Protein AF-M0ART6-F1 (afdb_monomer)

pLDDT: mean 87.08, std 9.27, range [52.22, 96.0]

Sequence (60 aa):
MEIVGRTVRDRVEQAFVVFIVFLAFDYFQNEIEWFGLLVSVSLFFVLMIGFDAIGQKFEE

Radius of gyration: 13.83 Å; Cα contacts (8 Å, |Δi|>4): 29; chains: 1; bounding box: 33×22×33 Å

Nearest PDB structures (foldseek):
  6s3s-assembly1_H  TM=4.884E-01  e=9.446E+00  Vibrio mimicus CAIM 602

Mean predicted aligned error: 5.18 Å

Foldseek 3Di:
DDQLNHDPVVLVVVLVVQLVVVQVVCVVVVNDDPVVSVVVSVVVSVVVSVVSNVVVVVVD

Structure (mmCIF, N/CA/C/O backbone):
data_AF-M0ART6-F1
#
_entry.id   AF-M0ART6-F1
#
loop_
_atom_site.group_PDB
_atom_site.id
_atom_site.type_symbol
_atom_site.label_atom_id
_atom_site.label_alt_id
_atom_site.label_comp_id
_atom_site.label_asym_id
_atom_site.label_ent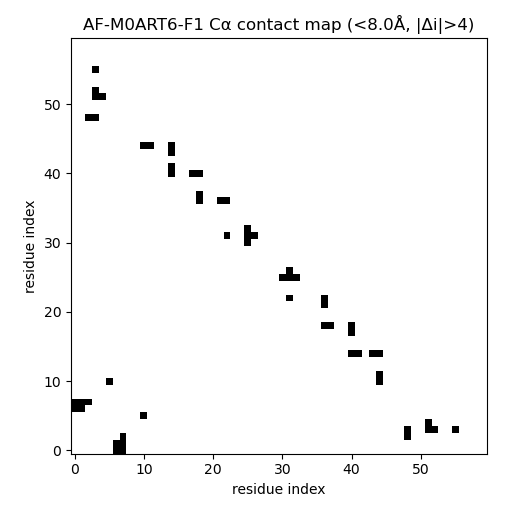ity_id
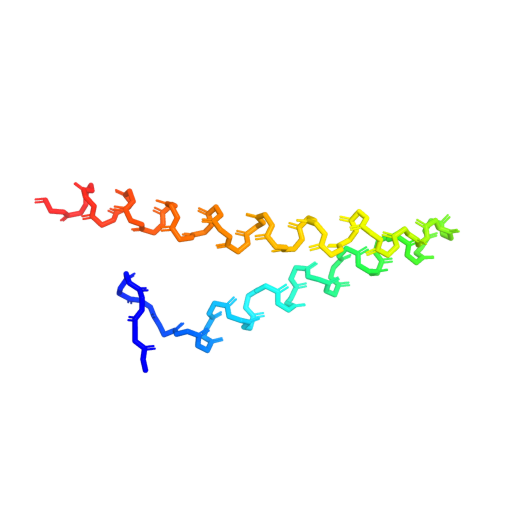_atom_site.label_seq_id
_atom_site.pdbx_PDB_ins_code
_atom_site.Cartn_x
_atom_site.Cartn_y
_atom_site.Cartn_z
_atom_site.occupancy
_atom_site.B_iso_or_equiv
_atom_site.auth_seq_id
_atom_site.auth_comp_id
_atom_site.auth_asym_id
_atom_site.auth_atom_id
_atom_site.pdbx_PDB_model_num
ATOM 1 N N . MET A 1 1 ? -9.705 -12.093 12.953 1.00 62.12 1 MET A N 1
ATOM 2 C CA . MET A 1 1 ? -9.017 -10.948 13.584 1.00 62.12 1 MET A CA 1
ATOM 3 C C . MET A 1 1 ? -9.382 -9.727 12.768 1.00 62.12 1 MET A C 1
ATOM 5 O O . MET A 1 1 ? -9.200 -9.754 11.553 1.00 62.12 1 MET A O 1
ATOM 9 N N . GLU A 1 2 ? -9.985 -8.735 13.406 1.00 74.00 2 GLU A N 1
ATOM 10 C CA . GLU A 1 2 ? -10.443 -7.508 12.756 1.00 74.00 2 GLU A CA 1
ATOM 11 C C . GLU A 1 2 ? -9.555 -6.357 13.207 1.00 74.00 2 GLU A C 1
ATOM 13 O O . GLU A 1 2 ? -9.156 -6.289 14.370 1.00 74.00 2 GLU A O 1
ATOM 18 N N . ILE A 1 3 ? -9.211 -5.482 12.271 1.00 72.50 3 ILE A N 1
ATOM 19 C CA . ILE A 1 3 ? -8.478 -4.252 12.544 1.00 72.50 3 ILE A CA 1
ATOM 20 C C . ILE A 1 3 ? -9.334 -3.140 11.958 1.00 72.50 3 ILE A C 1
ATOM 22 O O . ILE A 1 3 ? -9.551 -3.126 10.751 1.00 72.50 3 ILE A O 1
ATOM 26 N N . VAL A 1 4 ? -9.824 -2.233 12.811 1.00 76.50 4 VAL A N 1
ATOM 27 C CA . VAL A 1 4 ? -10.576 -1.032 12.402 1.00 76.50 4 VAL A CA 1
ATOM 28 C C . VAL A 1 4 ? -11.731 -1.388 11.445 1.00 76.50 4 VAL A C 1
ATOM 30 O O . VAL A 1 4 ? -11.778 -0.966 10.296 1.00 76.50 4 VAL A O 1
ATOM 33 N N . GLY A 1 5 ? -12.639 -2.261 11.897 1.00 72.06 5 GLY A N 1
ATOM 34 C CA . GLY A 1 5 ? -13.873 -2.612 11.174 1.00 72.06 5 GLY A CA 1
ATOM 35 C C . GLY A 1 5 ? -13.717 -3.409 9.871 1.00 72.06 5 GLY A C 1
ATOM 36 O O . GLY A 1 5 ? -14.717 -3.659 9.204 1.00 72.06 5 GLY A O 1
ATOM 37 N N . ARG A 1 6 ? -12.503 -3.835 9.498 1.00 78.44 6 ARG A N 1
ATOM 38 C CA . ARG A 1 6 ? -12.256 -4.755 8.373 1.00 78.44 6 ARG A CA 1
ATOM 39 C C . ARG A 1 6 ? -11.434 -5.961 8.802 1.00 78.44 6 ARG A C 1
ATOM 41 O O . ARG A 1 6 ? -10.644 -5.901 9.751 1.00 78.44 6 ARG A O 1
ATOM 48 N N . THR A 1 7 ? -11.591 -7.073 8.087 1.00 85.56 7 THR A N 1
ATOM 49 C CA . THR A 1 7 ? -10.802 -8.271 8.376 1.00 85.56 7 THR A CA 1
ATOM 50 C C . THR A 1 7 ? -9.358 -8.086 7.907 1.00 85.56 7 THR A C 1
ATOM 52 O O . THR A 1 7 ? -9.087 -7.450 6.889 1.00 85.56 7 THR A O 1
ATOM 55 N N . VAL A 1 8 ? -8.397 -8.667 8.638 1.00 84.62 8 VAL A N 1
ATOM 56 C CA . VAL A 1 8 ? -6.979 -8.668 8.219 1.00 84.62 8 VAL A CA 1
ATOM 57 C C . VAL A 1 8 ? -6.815 -9.293 6.832 1.00 84.62 8 VAL A C 1
ATOM 59 O O . VAL A 1 8 ? -5.987 -8.842 6.046 1.00 84.62 8 VAL A O 1
ATOM 62 N N . ARG A 1 9 ? -7.633 -10.303 6.520 1.00 87.38 9 ARG A N 1
ATOM 63 C CA . ARG A 1 9 ? -7.629 -10.983 5.229 1.00 87.38 9 ARG A CA 1
ATOM 64 C C . ARG A 1 9 ? -7.924 -10.017 4.083 1.00 87.38 9 ARG A C 1
ATOM 66 O O . ARG A 1 9 ? -7.125 -9.958 3.157 1.00 87.38 9 ARG A O 1
ATOM 73 N N . ASP A 1 10 ? -8.994 -9.231 4.177 1.00 88.44 10 ASP A N 1
ATOM 74 C CA . ASP A 1 10 ? -9.374 -8.290 3.112 1.00 88.44 10 ASP A CA 1
ATOM 75 C C . ASP A 1 10 ? -8.270 -7.256 2.858 1.00 88.44 10 ASP A C 1
ATOM 77 O O . ASP A 1 10 ? -7.993 -6.876 1.723 1.00 88.44 10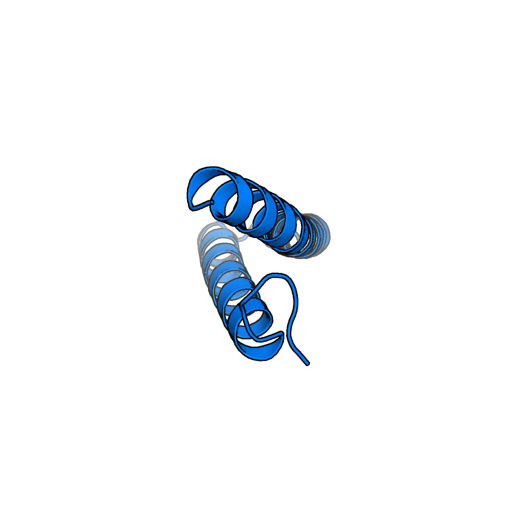 ASP A O 1
ATOM 81 N N . ARG A 1 11 ? -7.583 -6.830 3.923 1.00 85.50 11 ARG A N 1
ATOM 82 C CA . ARG A 1 11 ? -6.463 -5.882 3.835 1.00 85.50 11 ARG A CA 1
ATOM 83 C C . ARG A 1 11 ? -5.250 -6.486 3.141 1.00 85.50 11 ARG A C 1
ATOM 85 O O . ARG A 1 11 ? -4.609 -5.818 2.334 1.00 85.50 11 ARG A O 1
ATOM 92 N N . VAL A 1 12 ? -4.940 -7.744 3.449 1.00 88.69 12 VAL A N 1
ATOM 93 C CA . VAL A 1 12 ? -3.867 -8.488 2.780 1.00 88.69 12 VAL A CA 1
ATOM 94 C C . VAL A 1 12 ? -4.215 -8.720 1.313 1.00 88.69 12 VAL A C 1
ATOM 96 O O . VAL A 1 12 ? -3.355 -8.522 0.463 1.00 88.69 12 VAL A O 1
ATOM 99 N N . GLU A 1 13 ? -5.465 -9.068 0.997 1.00 92.88 13 GLU A N 1
ATOM 100 C CA . GLU A 1 13 ? -5.929 -9.214 -0.387 1.00 92.88 13 GLU A CA 1
ATOM 101 C C . GLU A 1 13 ? -5.784 -7.893 -1.162 1.00 92.88 13 GLU A C 1
ATOM 103 O O . GLU A 1 13 ? -5.226 -7.886 -2.258 1.00 92.88 13 GLU A O 1
ATOM 108 N N . GLN A 1 14 ? -6.168 -6.754 -0.578 1.00 90.56 14 GLN A N 1
ATOM 109 C CA . GLN A 1 14 ? -5.964 -5.438 -1.199 1.00 90.56 14 GLN A CA 1
ATOM 110 C C . GLN A 1 14 ? -4.480 -5.100 -1.398 1.00 90.56 14 GLN A C 1
ATOM 112 O O . GLN A 1 14 ? -4.088 -4.674 -2.484 1.00 90.56 14 GLN A O 1
ATOM 117 N N . ALA A 1 15 ? -3.638 -5.313 -0.383 1.00 90.81 15 ALA A N 1
ATOM 118 C CA . ALA A 1 15 ? -2.199 -5.079 -0.495 1.00 90.81 15 ALA A CA 1
ATOM 119 C C . ALA A 1 15 ? -1.550 -5.983 -1.557 1.00 90.81 15 ALA A C 1
ATOM 121 O O . ALA A 1 15 ? -0.669 -5.539 -2.291 1.00 90.81 15 ALA A O 1
ATOM 122 N N . PHE A 1 16 ? -2.020 -7.226 -1.687 1.00 92.56 16 PHE A N 1
ATOM 123 C CA . PHE A 1 16 ? -1.568 -8.162 -2.713 1.00 92.56 16 PHE A CA 1
ATOM 124 C C . PHE A 1 16 ? -1.966 -7.713 -4.124 1.00 92.56 16 PHE A C 1
ATOM 126 O O . PHE A 1 16 ? -1.157 -7.794 -5.045 1.00 92.56 16 PHE A O 1
ATOM 133 N N . VAL A 1 17 ? -3.175 -7.173 -4.299 1.00 94.44 17 VAL A N 1
ATOM 134 C CA . VAL A 1 17 ? -3.591 -6.576 -5.577 1.00 94.44 17 VAL A CA 1
ATOM 135 C C . VAL A 1 17 ? -2.691 -5.393 -5.942 1.00 94.44 17 VAL A C 1
ATOM 137 O O . VAL A 1 17 ? -2.199 -5.338 -7.067 1.00 94.44 17 VAL A O 1
ATOM 140 N N . VAL A 1 18 ? -2.408 -4.485 -5.002 1.00 93.25 18 VAL A N 1
ATOM 141 C CA . VAL A 1 18 ? -1.491 -3.352 -5.240 1.00 93.25 18 VAL A CA 1
ATOM 142 C C . VAL A 1 18 ? -0.083 -3.835 -5.590 1.00 93.25 18 VAL A C 1
ATOM 144 O O . VAL A 1 18 ? 0.505 -3.342 -6.551 1.00 93.25 18 VAL A O 1
ATOM 147 N N . PHE A 1 19 ? 0.428 -4.841 -4.872 1.00 94.06 19 PHE A N 1
ATOM 148 C CA . PHE A 1 19 ? 1.709 -5.483 -5.172 1.00 94.06 19 PHE A CA 1
ATOM 149 C C . PHE A 1 19 ? 1.759 -5.996 -6.615 1.00 94.06 19 PHE A C 1
ATOM 151 O O . PHE A 1 19 ? 2.715 -5.707 -7.328 1.00 94.06 19 PHE A O 1
ATOM 158 N N . ILE A 1 20 ? 0.729 -6.718 -7.070 1.00 95.56 20 ILE A N 1
ATOM 159 C CA . ILE A 1 20 ? 0.673 -7.247 -8.441 1.00 95.56 20 ILE A CA 1
ATOM 160 C C . ILE A 1 20 ? 0.653 -6.115 -9.471 1.00 95.56 20 ILE A C 1
ATOM 162 O O . ILE A 1 20 ? 1.328 -6.217 -10.493 1.00 95.56 20 ILE A O 1
ATOM 166 N N . VAL A 1 21 ? -0.104 -5.044 -9.222 1.00 95.06 21 VAL A N 1
ATOM 167 C CA . VAL A 1 21 ? -0.190 -3.903 -10.146 1.00 95.06 21 VAL A CA 1
ATOM 168 C C . VAL A 1 21 ? 1.169 -3.221 -10.297 1.00 95.06 21 VAL A C 1
ATOM 170 O O . VAL A 1 21 ? 1.591 -2.960 -11.421 1.00 95.06 21 VAL A O 1
ATOM 173 N N . PHE A 1 22 ? 1.872 -2.975 -9.190 1.00 94.00 22 PHE A N 1
ATOM 174 C CA . PHE A 1 22 ? 3.200 -2.355 -9.224 1.00 94.00 22 PHE A CA 1
ATOM 175 C C . PHE A 1 22 ? 4.230 -3.288 -9.855 1.00 94.00 22 PHE A C 1
ATOM 177 O O . PHE A 1 22 ? 4.986 -2.865 -10.720 1.00 94.00 22 PHE A O 1
ATOM 184 N N . LEU A 1 23 ? 4.180 -4.582 -9.530 1.00 94.06 23 LEU A N 1
ATOM 185 C CA . LEU A 1 23 ? 5.038 -5.580 -10.160 1.00 94.06 23 LEU A CA 1
ATOM 186 C C . LEU A 1 23 ? 4.842 -5.625 -11.677 1.00 94.06 23 LEU A C 1
ATOM 188 O O . LEU A 1 23 ? 5.819 -5.682 -12.417 1.00 94.06 23 LEU A O 1
ATOM 192 N N . ALA A 1 24 ? 3.595 -5.595 -12.151 1.00 95.50 24 ALA A N 1
ATOM 193 C CA . ALA A 1 24 ? 3.303 -5.565 -13.578 1.00 95.50 24 ALA A CA 1
ATOM 194 C C . ALA A 1 24 ? 3.831 -4.277 -14.227 1.00 95.50 24 ALA A C 1
ATOM 196 O O . ALA A 1 24 ? 4.430 -4.335 -15.298 1.00 95.50 24 ALA A O 1
ATOM 197 N N . PHE A 1 25 ? 3.644 -3.130 -13.573 1.00 94.12 25 PHE A N 1
ATOM 198 C CA . PHE A 1 25 ? 4.128 -1.835 -14.048 1.00 94.12 25 PHE A CA 1
ATOM 199 C C . PHE A 1 25 ? 5.659 -1.787 -14.173 1.00 94.12 25 PHE A C 1
ATOM 201 O O . PHE A 1 25 ? 6.179 -1.407 -15.224 1.00 94.12 25 PHE A O 1
ATOM 208 N N . ASP A 1 26 ? 6.378 -2.241 -13.149 1.00 94.12 26 ASP A N 1
ATOM 209 C CA . ASP A 1 26 ? 7.843 -2.303 -13.153 1.00 94.12 26 ASP A CA 1
ATOM 210 C C . ASP A 1 26 ? 8.356 -3.337 -14.164 1.00 94.12 26 ASP A C 1
ATOM 212 O O . ASP A 1 26 ? 9.360 -3.115 -14.846 1.00 94.12 26 ASP A O 1
ATOM 216 N N . TYR A 1 27 ? 7.636 -4.455 -14.319 1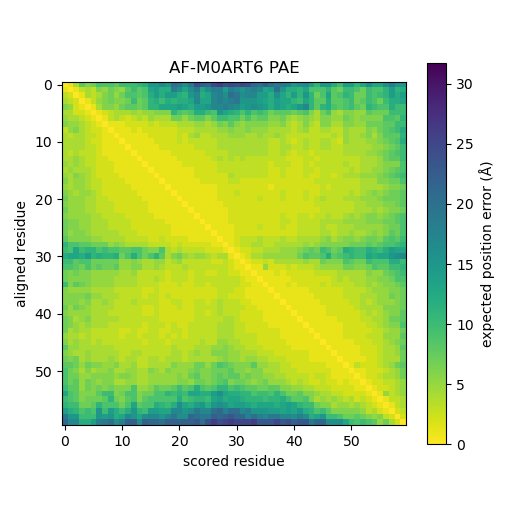.00 94.75 27 TYR A N 1
ATOM 217 C CA . TYR A 1 27 ? 7.935 -5.473 -15.324 1.00 94.75 27 TYR A CA 1
ATOM 218 C C . TYR A 1 27 ? 7.852 -4.908 -16.746 1.00 94.75 27 TYR A C 1
ATOM 220 O O . TYR A 1 27 ? 8.766 -5.127 -17.539 1.00 94.75 27 TYR A O 1
ATOM 228 N N . PHE A 1 28 ? 6.807 -4.137 -17.074 1.00 96.00 28 PHE A N 1
ATOM 229 C CA . PHE A 1 28 ? 6.686 -3.497 -18.391 1.00 96.00 28 PHE A CA 1
ATOM 230 C C . PHE A 1 28 ? 7.806 -2.491 -18.671 1.00 96.00 28 PHE A C 1
ATOM 232 O O . PHE A 1 28 ? 8.205 -2.328 -19.824 1.00 96.00 28 PHE A O 1
ATOM 239 N N . GLN A 1 29 ? 8.333 -1.845 -17.633 1.00 94.38 29 GLN A N 1
ATOM 240 C CA . GLN A 1 29 ? 9.456 -0.916 -17.752 1.00 94.38 29 GLN A CA 1
ATOM 241 C C . GLN A 1 29 ? 10.821 -1.614 -17.753 1.00 94.38 29 GLN A C 1
ATOM 243 O O . GLN A 1 29 ? 11.813 -0.985 -18.097 1.00 94.38 29 GLN A O 1
ATOM 248 N N . ASN A 1 30 ? 10.881 -2.921 -17.467 1.00 90.88 30 ASN A N 1
ATOM 249 C CA . ASN A 1 30 ? 12.122 -3.669 -17.224 1.00 90.88 30 ASN A CA 1
ATOM 250 C C . ASN A 1 30 ? 12.969 -3.081 -16.075 1.00 90.88 30 ASN A C 1
ATOM 252 O O . ASN A 1 30 ? 14.187 -3.253 -16.045 1.00 90.88 30 ASN A O 1
ATOM 256 N N . GLU A 1 31 ? 12.324 -2.427 -15.110 1.00 92.56 31 GLU A N 1
ATOM 257 C CA . GLU A 1 31 ? 12.959 -1.697 -14.003 1.00 92.56 31 GLU A CA 1
ATOM 258 C C . GLU A 1 31 ? 12.482 -2.238 -12.648 1.00 92.56 31 GLU A C 1
ATOM 260 O O . GLU A 1 31 ? 12.105 -1.491 -11.752 1.00 92.56 31 GLU A O 1
ATOM 265 N N . ILE A 1 32 ? 12.469 -3.566 -12.484 1.00 91.75 32 ILE A N 1
ATOM 266 C CA . ILE A 1 32 ? 12.003 -4.181 -11.232 1.00 91.75 32 ILE A CA 1
ATOM 267 C C . ILE A 1 32 ? 12.956 -3.845 -10.085 1.00 91.75 32 ILE A C 1
ATOM 269 O O . ILE A 1 32 ? 14.034 -4.430 -9.948 1.00 91.75 32 ILE A O 1
ATOM 273 N N . GLU A 1 33 ? 12.500 -2.954 -9.211 1.00 93.44 33 GLU A N 1
ATOM 274 C CA . GLU A 1 33 ? 13.188 -2.565 -7.989 1.00 93.44 33 GLU A CA 1
ATOM 275 C C . GLU A 1 33 ? 12.486 -3.183 -6.772 1.00 93.44 33 GLU A C 1
ATOM 277 O O . GLU A 1 33 ? 11.569 -2.622 -6.175 1.00 93.44 33 GLU A O 1
ATOM 282 N N . TRP A 1 34 ? 12.922 -4.385 -6.384 1.00 91.69 34 TRP A N 1
ATOM 283 C CA . TRP A 1 34 ? 12.282 -5.174 -5.321 1.00 91.69 34 TRP A CA 1
ATOM 284 C C . TRP A 1 34 ? 12.151 -4.439 -3.983 1.00 91.69 34 TRP A C 1
ATOM 286 O O . TRP A 1 34 ? 11.184 -4.661 -3.252 1.00 91.69 34 TRP A O 1
ATOM 296 N N . PHE A 1 35 ? 13.122 -3.587 -3.647 1.00 93.06 35 PHE A N 1
ATOM 297 C CA . PHE A 1 35 ? 13.102 -2.833 -2.399 1.00 93.06 35 PHE A CA 1
ATOM 298 C C . PHE A 1 35 ? 12.012 -1.756 -2.428 1.00 93.06 35 PHE A C 1
ATOM 300 O O . PHE A 1 35 ? 11.134 -1.768 -1.563 1.00 93.06 35 PHE A O 1
ATOM 307 N N . GLY A 1 36 ? 12.004 -0.898 -3.450 1.00 91.12 36 GLY A N 1
ATOM 308 C CA . GLY A 1 36 ? 10.956 0.093 -3.685 1.00 91.12 36 GLY A CA 1
ATOM 309 C C . GLY A 1 36 ? 9.558 -0.521 -3.731 1.00 91.12 36 GLY A C 1
ATOM 310 O O . GLY A 1 36 ? 8.633 0.006 -3.107 1.00 91.12 36 GLY A O 1
ATOM 311 N N . LEU A 1 37 ? 9.409 -1.687 -4.360 1.00 92.12 37 LEU A N 1
AT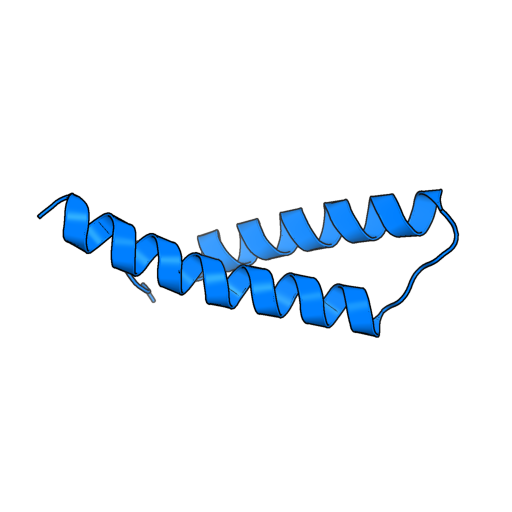OM 312 C CA . LEU A 1 37 ? 8.137 -2.401 -4.449 1.00 92.12 37 LEU A CA 1
ATOM 313 C C . LEU A 1 37 ? 7.644 -2.873 -3.066 1.00 92.12 37 LEU A C 1
ATOM 315 O O . LEU A 1 37 ? 6.505 -2.595 -2.680 1.00 92.12 37 LEU A O 1
ATOM 319 N N . LEU A 1 38 ? 8.503 -3.518 -2.269 1.00 92.00 38 LEU A N 1
ATOM 320 C CA . LEU A 1 38 ? 8.149 -3.963 -0.913 1.00 92.00 38 LEU A CA 1
ATOM 321 C C . LEU A 1 38 ? 7.860 -2.794 0.036 1.00 92.00 38 LEU A C 1
ATOM 323 O O . LEU A 1 38 ? 6.916 -2.864 0.832 1.00 92.00 38 LEU A O 1
ATOM 327 N N . VAL A 1 39 ? 8.642 -1.715 -0.048 1.00 94.12 39 VAL A N 1
ATOM 328 C CA . VAL A 1 39 ? 8.427 -0.494 0.743 1.00 94.12 39 VAL A CA 1
ATOM 329 C C . VAL A 1 39 ? 7.090 0.142 0.382 1.00 94.12 39 VAL A C 1
ATOM 331 O O . VAL A 1 39 ? 6.310 0.461 1.278 1.00 94.12 39 VAL A O 1
ATOM 334 N N . SER A 1 40 ? 6.786 0.261 -0.910 1.00 91.75 40 SER A N 1
ATOM 335 C CA . SER A 1 40 ? 5.537 0.851 -1.401 1.00 91.75 40 SER A CA 1
ATOM 336 C C . SER A 1 40 ? 4.307 0.092 -0.914 1.00 91.75 40 SER A C 1
ATOM 338 O O . SER A 1 40 ? 3.357 0.696 -0.417 1.00 91.75 40 SER A O 1
ATOM 340 N N . VAL A 1 41 ? 4.337 -1.239 -0.985 1.00 92.94 41 VAL A N 1
ATOM 341 C CA . VAL A 1 41 ? 3.224 -2.089 -0.537 1.00 92.94 41 VAL A CA 1
ATOM 342 C C . VAL A 1 41 ? 3.059 -2.037 0.982 1.00 92.94 41 VAL A C 1
ATOM 344 O O . VAL A 1 41 ? 1.937 -1.93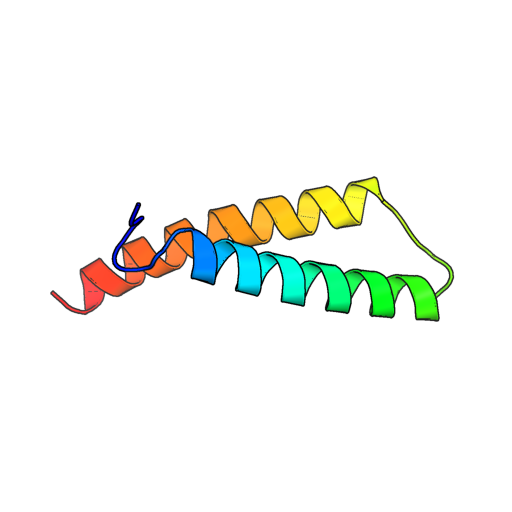9 1.482 1.00 92.94 41 VAL A O 1
ATOM 347 N N . SER A 1 42 ? 4.166 -2.035 1.728 1.00 91.19 42 SER A N 1
ATOM 348 C CA . SER A 1 42 ? 4.136 -1.905 3.190 1.00 91.19 42 SER A CA 1
ATOM 349 C C . SER A 1 42 ? 3.579 -0.546 3.619 1.00 91.19 42 SER A C 1
ATOM 351 O O . SER A 1 42 ? 2.742 -0.469 4.520 1.00 91.19 42 SER A O 1
ATOM 353 N N . LEU A 1 43 ? 3.997 0.527 2.943 1.00 93.31 43 LEU A N 1
ATOM 354 C CA . LEU A 1 43 ? 3.499 1.877 3.182 1.00 93.31 43 LEU A CA 1
ATOM 355 C C . LEU A 1 43 ? 2.004 1.979 2.864 1.00 93.31 43 LEU A C 1
ATOM 357 O O . LEU A 1 43 ? 1.250 2.509 3.678 1.00 93.31 43 LEU A O 1
ATOM 361 N N . PHE A 1 44 ? 1.563 1.425 1.732 1.00 92.00 44 PHE A N 1
ATOM 362 C CA . PHE A 1 44 ? 0.148 1.366 1.362 1.00 92.00 44 PHE A CA 1
ATOM 363 C C . PHE A 1 44 ? -0.690 0.676 2.443 1.00 92.00 44 PHE A C 1
ATOM 365 O O . PHE A 1 44 ? -1.721 1.208 2.854 1.00 92.00 44 PHE A O 1
ATOM 372 N N . PHE A 1 45 ? -0.225 -0.467 2.953 1.00 89.81 45 PHE A N 1
ATOM 373 C CA . PHE A 1 45 ? -0.915 -1.185 4.022 1.00 89.81 45 PHE A CA 1
ATOM 374 C C . PHE A 1 45 ? -1.072 -0.320 5.277 1.00 89.81 45 PHE A C 1
ATOM 376 O O . PHE A 1 45 ? -2.177 -0.211 5.801 1.00 89.81 45 PHE A O 1
ATOM 383 N N . VAL A 1 46 ? -0.003 0.341 5.737 1.00 90.62 46 VAL A N 1
ATOM 384 C CA . VAL A 1 46 ? -0.041 1.220 6.922 1.00 90.62 46 VAL A CA 1
ATOM 385 C C . VAL A 1 46 ? -0.977 2.412 6.709 1.00 90.62 46 VAL A C 1
ATOM 387 O O . VAL A 1 46 ? -1.786 2.721 7.587 1.00 90.62 46 VAL A O 1
ATOM 390 N N . LEU A 1 47 ? -0.906 3.061 5.545 1.00 90.56 47 LEU A N 1
ATOM 391 C CA . LEU A 1 47 ? -1.771 4.192 5.208 1.00 90.56 47 LEU A CA 1
ATOM 392 C C . LEU A 1 47 ? -3.244 3.787 5.167 1.00 90.56 47 LEU A C 1
ATOM 394 O O . LEU A 1 47 ? -4.080 4.525 5.679 1.00 90.56 47 LEU A O 1
ATOM 398 N N . MET A 1 48 ? -3.565 2.604 4.636 1.00 88.25 48 MET A N 1
ATOM 399 C CA . MET A 1 48 ? -4.929 2.071 4.635 1.00 88.25 48 MET A CA 1
ATOM 400 C C . MET A 1 48 ? -5.484 1.946 6.060 1.00 88.25 48 MET A C 1
ATOM 402 O O . MET A 1 48 ? -6.617 2.348 6.304 1.00 88.25 48 MET A O 1
ATOM 406 N N . ILE A 1 49 ? -4.685 1.467 7.025 1.00 87.38 49 ILE A N 1
ATOM 407 C CA . ILE A 1 49 ? -5.113 1.423 8.436 1.00 87.38 49 ILE A CA 1
ATOM 408 C C . ILE A 1 49 ? -5.453 2.827 8.941 1.00 87.38 49 ILE A C 1
ATOM 410 O O . ILE A 1 49 ? -6.467 3.005 9.614 1.00 87.38 49 ILE A O 1
ATOM 414 N N . GLY A 1 50 ? -4.606 3.810 8.621 1.00 86.88 50 GLY A N 1
ATOM 415 C CA . GLY A 1 50 ? -4.815 5.204 9.001 1.00 86.88 50 GLY A CA 1
ATOM 416 C C . GLY A 1 50 ? -6.088 5.790 8.391 1.00 86.88 50 GLY A C 1
ATOM 417 O O . GLY A 1 50 ? -6.880 6.392 9.111 1.00 86.88 50 GLY A O 1
ATOM 418 N N . PHE A 1 51 ? -6.318 5.575 7.094 1.00 87.25 51 PHE A N 1
ATOM 419 C CA . PHE A 1 51 ? -7.521 6.046 6.406 1.00 87.25 51 PHE A CA 1
ATOM 420 C C . PHE A 1 51 ? -8.792 5.393 6.934 1.00 87.25 51 PHE A C 1
ATOM 422 O O . PHE A 1 51 ? -9.754 6.108 7.194 1.00 87.25 51 PHE A O 1
ATOM 429 N N . ASP A 1 52 ? -8.789 4.080 7.166 1.00 83.56 52 ASP A N 1
ATOM 430 C CA . ASP A 1 52 ? -9.934 3.382 7.757 1.00 83.56 52 ASP A CA 1
ATOM 431 C C . ASP A 1 52 ? -10.242 3.935 9.163 1.00 83.56 52 ASP A C 1
ATOM 433 O O . ASP A 1 52 ? -11.402 4.149 9.511 1.00 83.56 52 ASP A O 1
ATOM 437 N N . ALA A 1 53 ? -9.211 4.235 9.963 1.00 84.00 53 ALA A N 1
ATOM 438 C CA . ALA A 1 53 ? -9.384 4.772 11.316 1.00 84.00 53 ALA A CA 1
ATOM 439 C C . ALA A 1 53 ? -9.914 6.211 11.315 1.00 84.00 53 ALA A C 1
ATOM 441 O O . ALA A 1 53 ? -10.668 6.602 12.205 1.00 84.00 53 ALA A O 1
ATOM 442 N N . ILE A 1 54 ? -9.515 7.005 10.322 1.00 85.56 54 ILE A N 1
ATOM 443 C CA . ILE A 1 54 ? -10.033 8.356 10.111 1.00 85.56 54 ILE A CA 1
ATOM 444 C C . ILE A 1 54 ? -11.477 8.294 9.602 1.00 85.56 54 ILE A C 1
ATOM 446 O O . ILE A 1 54 ? -12.319 9.019 10.121 1.00 85.56 54 ILE A O 1
ATOM 450 N N . GLY A 1 55 ? -11.778 7.419 8.639 1.00 79.62 55 GLY A N 1
ATOM 451 C CA . GLY A 1 55 ? -13.120 7.243 8.079 1.00 79.62 55 GLY A CA 1
ATOM 452 C C . GLY A 1 55 ? -14.151 6.876 9.143 1.00 79.62 55 GLY A C 1
ATOM 453 O O . GLY A 1 55 ? -15.193 7.516 9.216 1.00 79.62 55 GLY A O 1
ATOM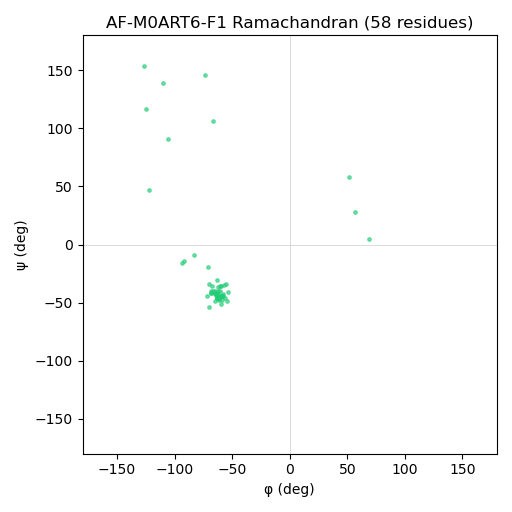 454 N N . GLN A 1 56 ? -13.811 5.952 10.048 1.00 76.25 56 GLN A N 1
ATOM 455 C CA . GLN A 1 56 ? -14.687 5.600 11.172 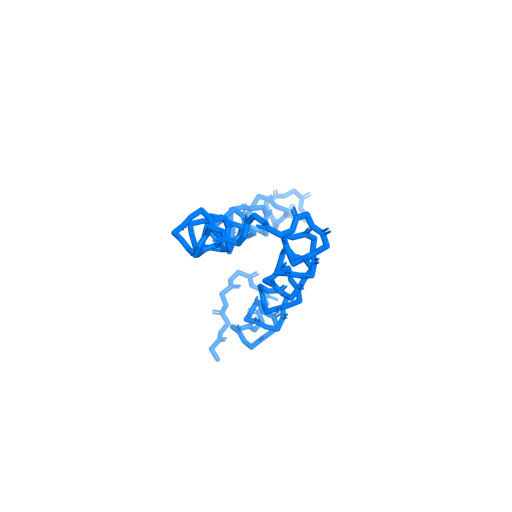1.00 76.25 56 GLN A CA 1
ATOM 456 C C . GLN A 1 56 ? -15.008 6.786 12.089 1.00 76.25 56 GLN A C 1
ATOM 458 O O . GLN A 1 56 ? -16.132 6.902 12.555 1.00 76.25 56 GLN A O 1
ATOM 463 N N . LYS A 1 57 ? -14.056 7.702 12.311 1.00 72.50 57 LYS A N 1
ATOM 464 C CA . LYS A 1 57 ? -14.292 8.914 13.115 1.00 72.50 5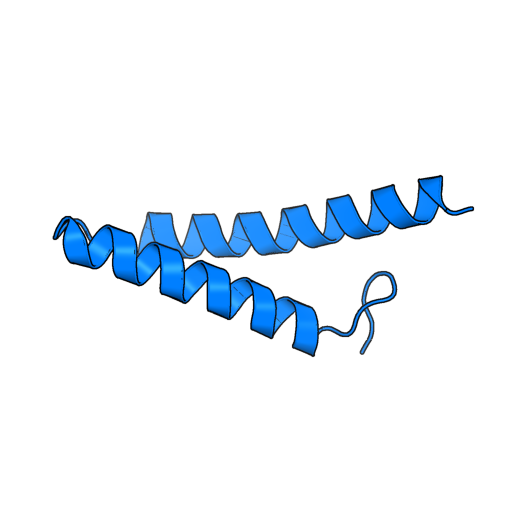7 LYS A CA 1
ATOM 465 C C . LYS A 1 57 ? -15.198 9.948 12.446 1.00 72.50 57 LYS A C 1
ATOM 467 O O . LYS A 1 57 ? -15.657 10.850 13.133 1.00 72.50 57 LYS A O 1
ATOM 472 N N . PHE A 1 58 ? -15.368 9.886 11.128 1.00 71.81 58 PHE A N 1
ATOM 473 C CA . PHE A 1 58 ? -16.265 10.782 10.393 1.00 71.81 58 PHE A CA 1
ATOM 474 C C . PHE A 1 58 ? -17.667 10.187 10.200 1.00 71.81 58 PHE A C 1
ATOM 476 O O . PHE A 1 58 ? -18.580 10.927 9.841 1.00 71.81 58 PHE A O 1
ATOM 483 N N . GLU A 1 59 ? -17.827 8.875 10.403 1.00 62.69 59 GLU A N 1
ATOM 484 C CA . GLU A 1 59 ? -19.120 8.179 10.361 1.00 62.69 59 GLU A CA 1
ATOM 485 C C . GLU A 1 59 ? -19.815 8.093 11.741 1.00 62.69 59 GLU A C 1
ATOM 487 O O . GLU A 1 59 ? -21.014 7.814 11.776 1.00 62.69 59 GLU A O 1
ATOM 492 N N . GLU A 1 60 ? -19.101 8.359 12.849 1.00 52.22 60 GLU A N 1
ATOM 493 C CA . GLU A 1 60 ? -19.664 8.653 14.190 1.00 52.22 60 GLU A CA 1
ATOM 494 C C . GLU A 1 60 ? -20.150 10.107 14.321 1.00 52.22 60 GLU A C 1
ATOM 496 O O . GLU A 1 60 ? -21.225 10.305 14.938 1.00 52.22 60 GLU A O 1
#

Secondary structure (DSSP, 8-state):
-EETTEEHHHHHHHHHHHHHHHHHHHHHHT---HHHHHHHHHHHHHHHHHHHHHHHHHH-

Organism: NCBI:txid1227491

Solvent-accessible surface area (backbone atoms only — not comparable to full-atom values): 3434 Å² total; per-residue (Å²): 114,74,56,76,96,39,49,53,63,61,53,50,53,52,36,49,51,53,43,50,52,51,51,51,54,26,54,75,69,72,58,75,49,70,65,62,52,53,51,51,36,54,50,50,49,55,49,49,54,52,50,45,52,51,51,53,67,72,74,106